Protein AF-A0A5P2QT34-F1 (afdb_monomer_lite)

Sequence (61 aa):
MPTHYLADSVYAALTESLAGAFMRAATGVTDLHSELAEALAVAGVLPEVCREGMDVVTLAA

Foldseek 3Di:
DPPPDQDPVLVVQLVVQLVVLVVCVVVVNDDSVVSNQVSCVVSVNRDPVNVVVVVVPVVPD

pLDDT: mean 77.88, std 16.57, range [39.47, 94.94]

Organism: NCBI:txid147645

Radius of gyration: 12.95 Å; chains: 1; bounding box: 27×21×34 Å

Structure (mmCIF, N/CA/C/O backbone):
data_AF-A0A5P2QT34-F1
#
_entry.id   AF-A0A5P2QT34-F1
#
loop_
_atom_site.group_PDB
_atom_site.id
_atom_site.type_symbol
_atom_site.label_atom_id
_atom_site.label_alt_id
_atom_site.label_comp_id
_atom_site.label_asym_id
_atom_site.label_entity_id
_atom_site.label_seq_id
_atom_site.pdbx_PDB_ins_code
_atom_site.Cartn_x
_atom_site.Cartn_y
_atom_site.Cartn_z
_atom_site.occupancy
_atom_site.B_iso_or_equiv
_atom_site.auth_seq_id
_atom_site.auth_comp_id
_atom_site.auth_asym_id
_atom_site.auth_atom_id
_atom_site.pdbx_PDB_model_num
ATOM 1 N N . MET A 1 1 ? 13.081 15.484 -15.060 1.00 42.38 1 MET A N 1
ATOM 2 C CA . MET A 1 1 ? 12.530 14.787 -13.880 1.00 42.38 1 MET A CA 1
ATOM 3 C C . MET A 1 1 ? 12.512 13.309 -14.215 1.00 42.38 1 MET A C 1
ATOM 5 O O . MET A 1 1 ? 11.813 12.971 -15.163 1.00 42.38 1 MET A O 1
ATOM 9 N N . PRO A 1 2 ? 13.327 12.453 -13.578 1.00 48.50 2 PRO A N 1
ATOM 10 C CA . PRO A 1 2 ? 13.265 11.028 -13.860 1.00 48.50 2 PRO A CA 1
ATOM 11 C C . PRO A 1 2 ? 11.926 10.520 -13.324 1.00 48.50 2 PRO A C 1
ATOM 13 O O . PRO A 1 2 ? 11.694 10.487 -12.121 1.00 48.50 2 PRO A O 1
ATOM 16 N N . THR A 1 3 ? 11.006 10.202 -14.226 1.00 58.16 3 THR A N 1
ATOM 17 C CA . THR A 1 3 ? 9.787 9.472 -13.893 1.00 58.16 3 THR A CA 1
ATOM 18 C C . THR A 1 3 ? 10.214 8.047 -13.579 1.00 58.16 3 THR A C 1
ATOM 20 O O . THR A 1 3 ? 10.437 7.247 -14.487 1.00 58.16 3 THR A O 1
ATOM 23 N N . HIS A 1 4 ? 10.430 7.761 -12.297 1.00 67.19 4 HIS A N 1
ATOM 24 C CA . HIS A 1 4 ? 10.643 6.402 -11.826 1.00 67.19 4 HIS A CA 1
ATOM 25 C C . HIS A 1 4 ? 9.319 5.657 -12.006 1.00 67.19 4 HIS A C 1
ATOM 27 O O . HIS A 1 4 ? 8.385 5.825 -11.226 1.00 67.19 4 HIS A O 1
ATOM 33 N N . TYR A 1 5 ? 9.204 4.916 -13.104 1.00 76.19 5 TYR A N 1
ATOM 34 C CA . TYR A 1 5 ? 8.052 4.060 -13.343 1.00 76.19 5 TYR A CA 1
ATOM 35 C C . TYR A 1 5 ? 8.195 2.798 -12.497 1.00 76.19 5 TYR A C 1
ATOM 37 O O . TYR A 1 5 ? 9.279 2.219 -12.403 1.00 76.19 5 TYR A O 1
ATOM 45 N N . LEU A 1 6 ? 7.094 2.384 -11.878 1.00 82.19 6 LEU A N 1
ATOM 46 C CA . LEU A 1 6 ? 7.007 1.081 -11.239 1.00 82.19 6 LEU A CA 1
ATOM 47 C C . LEU A 1 6 ? 6.944 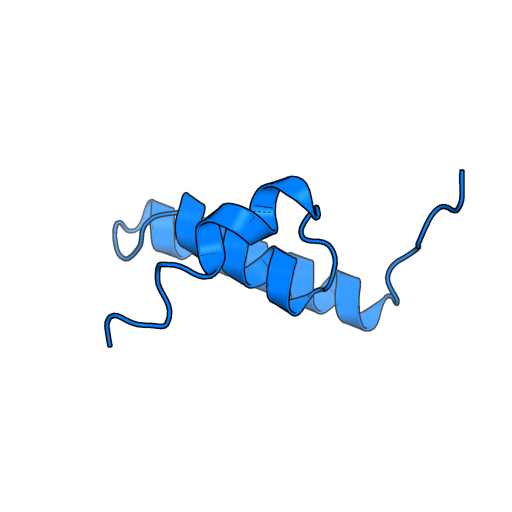-0.006 -12.308 1.00 82.19 6 LEU A C 1
ATOM 49 O O . LEU A 1 6 ? 6.312 0.173 -13.346 1.00 82.19 6 LEU A O 1
ATOM 53 N N . ALA A 1 7 ? 7.569 -1.148 -12.033 1.00 88.6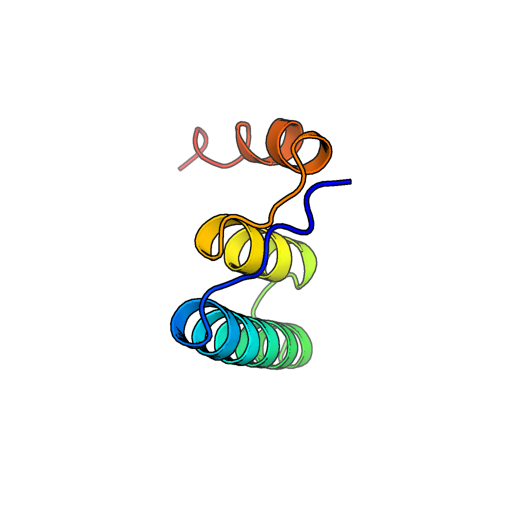9 7 ALA A N 1
ATOM 54 C CA . ALA A 1 7 ? 7.295 -2.351 -12.804 1.00 88.69 7 ALA A CA 1
ATOM 55 C C . ALA A 1 7 ? 5.826 -2.760 -12.604 1.00 88.69 7 ALA A C 1
ATOM 57 O O . ALA A 1 7 ? 5.312 -2.659 -11.488 1.00 88.69 7 ALA A O 1
ATOM 58 N N . ASP A 1 8 ? 5.172 -3.270 -13.649 1.00 89.31 8 ASP A N 1
ATOM 59 C CA . ASP A 1 8 ? 3.749 -3.650 -13.611 1.00 89.31 8 ASP A CA 1
ATOM 60 C C . ASP A 1 8 ? 3.411 -4.604 -12.459 1.00 89.31 8 ASP A C 1
ATOM 62 O O . ASP A 1 8 ? 2.366 -4.472 -11.827 1.00 89.31 8 ASP A O 1
ATOM 66 N N . SER A 1 9 ? 4.313 -5.533 -12.135 1.00 89.88 9 SER A N 1
ATOM 67 C CA . SER A 1 9 ? 4.145 -6.453 -11.005 1.00 89.88 9 SER A CA 1
ATOM 68 C C . SER A 1 9 ? 4.114 -5.732 -9.656 1.00 89.88 9 SER A C 1
ATOM 70 O O . SER A 1 9 ? 3.296 -6.063 -8.800 1.00 89.88 9 SER A O 1
ATOM 72 N N . VAL A 1 10 ? 4.968 -4.722 -9.473 1.00 89.94 10 VAL A N 1
ATOM 73 C CA . VAL A 1 10 ? 5.006 -3.895 -8.258 1.00 89.94 10 VAL A CA 1
ATOM 74 C C . VAL A 1 10 ? 3.772 -3.001 -8.194 1.00 89.94 10 VAL A C 1
ATOM 76 O O . VAL A 1 10 ? 3.173 -2.857 -7.133 1.00 89.94 10 VAL A O 1
ATOM 79 N N . TYR A 1 11 ? 3.343 -2.448 -9.329 1.00 89.50 11 TYR A N 1
ATOM 80 C CA . TYR A 1 11 ? 2.130 -1.637 -9.410 1.00 89.50 11 TYR A CA 1
ATOM 81 C C . TYR A 1 11 ? 0.861 -2.442 -9.083 1.00 89.50 11 TYR A C 1
ATOM 83 O O . TYR A 1 11 ? 0.007 -1.974 -8.325 1.00 89.50 11 TYR A O 1
ATOM 91 N N . ALA A 1 12 ? 0.750 -3.668 -9.601 1.00 93.25 12 ALA A N 1
ATOM 92 C CA . ALA A 1 12 ? -0.357 -4.570 -9.294 1.00 93.25 12 ALA A CA 1
ATOM 93 C C . ALA A 1 12 ? -0.394 -4.931 -7.800 1.00 93.25 12 ALA A C 1
ATOM 95 O O . ALA A 1 12 ? -1.433 -4.771 -7.159 1.00 93.25 12 ALA A O 1
ATOM 96 N N . ALA A 1 13 ? 0.752 -5.322 -7.229 1.00 91.81 13 ALA A N 1
ATOM 97 C CA . ALA A 1 13 ? 0.865 -5.653 -5.808 1.00 91.81 13 ALA A CA 1
ATOM 98 C C . ALA A 1 13 ? 0.559 -4.451 -4.894 1.00 91.81 13 ALA A C 1
ATOM 100 O O . ALA A 1 13 ? -0.113 -4.597 -3.869 1.00 91.81 13 ALA A O 1
ATOM 101 N N . LEU A 1 14 ? 1.003 -3.249 -5.282 1.00 92.75 14 LEU A N 1
ATOM 102 C CA . LEU A 1 14 ? 0.685 -2.012 -4.571 1.00 92.75 14 LEU A CA 1
ATOM 103 C C . LEU A 1 14 ? -0.822 -1.738 -4.601 1.00 92.75 14 LEU A C 1
ATOM 105 O O . LEU A 1 14 ? -1.409 -1.440 -3.567 1.00 92.75 14 LEU A O 1
ATOM 109 N N . THR A 1 15 ? -1.462 -1.872 -5.763 1.00 94.38 15 THR A N 1
ATOM 110 C CA . THR A 1 15 ? -2.907 -1.630 -5.910 1.00 94.38 15 THR A CA 1
ATOM 111 C C . THR A 1 15 ? -3.727 -2.576 -5.031 1.00 94.38 15 THR A C 1
ATOM 113 O O . THR A 1 15 ? -4.662 -2.139 -4.358 1.00 94.38 15 THR A O 1
ATOM 116 N N . GLU A 1 16 ? -3.349 -3.854 -4.984 1.00 94.94 16 GLU A N 1
ATOM 117 C CA . GLU A 1 16 ? -3.983 -4.847 -4.113 1.00 94.94 16 GLU A CA 1
ATOM 118 C C . GLU A 1 16 ? -3.779 -4.517 -2.627 1.00 94.94 16 GLU A C 1
ATOM 120 O O . GLU A 1 16 ? -4.737 -4.519 -1.850 1.00 94.94 16 GLU A O 1
ATOM 125 N N . SER A 1 17 ? -2.555 -4.145 -2.242 1.00 92.06 17 SER A N 1
ATOM 126 C CA . SER A 1 17 ? -2.231 -3.752 -0.864 1.00 92.06 17 SER A CA 1
ATOM 127 C C . SER A 1 17 ? -3.024 -2.523 -0.415 1.00 92.06 17 SER A C 1
ATOM 129 O O . SER A 1 17 ? -3.597 -2.526 0.675 1.00 92.06 17 SER A O 1
ATOM 131 N N . LEU A 1 18 ? -3.129 -1.503 -1.272 1.00 92.56 18 LEU A N 1
ATOM 132 C CA . LEU A 1 18 ? -3.915 -0.298 -1.003 1.00 92.56 18 LEU A CA 1
ATOM 133 C C . LEU A 1 18 ? -5.403 -0.628 -0.845 1.00 92.56 18 LEU A C 1
ATOM 135 O O . LEU A 1 18 ? -6.034 -0.176 0.110 1.00 92.56 18 LEU A O 1
ATOM 139 N N . ALA A 1 19 ? -5.968 -1.447 -1.735 1.00 93.50 19 ALA A N 1
ATOM 140 C CA . ALA A 1 19 ? -7.360 -1.878 -1.621 1.00 93.50 19 ALA A CA 1
ATOM 141 C C . ALA A 1 19 ? -7.616 -2.625 -0.298 1.00 93.50 19 ALA A C 1
ATOM 143 O O . ALA A 1 19 ? -8.611 -2.360 0.383 1.00 93.50 19 ALA A O 1
ATOM 144 N N . GLY A 1 20 ? -6.692 -3.505 0.101 1.00 90.94 20 GLY A N 1
ATOM 145 C CA . GLY A 1 20 ? -6.733 -4.197 1.389 1.00 90.94 20 GLY A CA 1
ATOM 146 C C . GLY A 1 20 ? -6.696 -3.240 2.583 1.00 90.94 20 GLY A C 1
ATOM 147 O O . GLY A 1 20 ? -7.524 -3.369 3.486 1.00 90.94 20 GLY A O 1
ATOM 148 N N . ALA A 1 21 ? -5.796 -2.254 2.562 1.00 90.50 21 ALA A N 1
ATOM 149 C CA . ALA A 1 21 ? -5.675 -1.229 3.599 1.00 90.50 21 ALA A CA 1
ATOM 150 C C . ALA A 1 21 ? -6.979 -0.436 3.787 1.00 90.50 21 ALA A C 1
ATOM 152 O O . ALA A 1 21 ? -7.474 -0.307 4.909 1.00 90.50 21 ALA A O 1
ATOM 153 N N . PHE A 1 22 ? -7.591 0.032 2.692 1.00 90.62 22 PHE A N 1
ATOM 154 C CA . PHE A 1 22 ? -8.868 0.750 2.753 1.00 90.62 22 PHE A CA 1
ATOM 155 C C . PHE A 1 22 ? -9.998 -0.112 3.320 1.00 90.62 22 PHE A C 1
ATOM 157 O O . PHE A 1 22 ? -10.786 0.375 4.131 1.00 90.62 22 PHE A O 1
ATOM 164 N N . MET A 1 23 ? -10.076 -1.389 2.934 1.00 92.44 23 MET A N 1
ATOM 165 C CA . MET A 1 23 ? -11.082 -2.301 3.485 1.00 92.44 23 MET A CA 1
ATOM 166 C C . MET A 1 23 ? -10.877 -2.537 4.985 1.00 92.44 23 MET A C 1
ATOM 168 O O . MET A 1 23 ? -11.840 -2.433 5.746 1.00 92.44 23 MET A O 1
ATOM 172 N N . ARG A 1 24 ? -9.639 -2.795 5.431 1.00 87.75 24 ARG A N 1
ATOM 173 C CA . ARG A 1 24 ? -9.325 -3.009 6.856 1.00 87.75 24 ARG A CA 1
ATOM 174 C C . ARG A 1 24 ? -9.655 -1.781 7.702 1.00 87.75 24 ARG A C 1
ATOM 176 O O . ARG A 1 24 ? -10.327 -1.915 8.731 1.00 87.75 24 ARG A O 1
ATOM 183 N N . ALA A 1 25 ? -9.277 -0.597 7.226 1.00 88.94 25 ALA A N 1
ATOM 184 C CA . ALA A 1 25 ? -9.599 0.665 7.880 1.00 88.94 25 ALA A CA 1
ATOM 185 C C . ALA A 1 25 ? -11.111 0.923 7.944 1.00 88.94 25 ALA A C 1
ATOM 187 O O . ALA A 1 25 ? -11.628 1.314 8.989 1.00 88.94 25 ALA A O 1
ATOM 188 N N . ALA A 1 26 ? -11.847 0.643 6.863 1.00 87.94 26 ALA A N 1
ATOM 189 C CA . ALA A 1 26 ? -13.305 0.781 6.842 1.00 87.94 26 ALA A CA 1
ATOM 190 C C . ALA A 1 26 ? -14.001 -0.152 7.849 1.00 87.94 26 ALA A C 1
ATOM 192 O O . ALA A 1 26 ? -15.055 0.188 8.383 1.00 87.94 26 ALA A O 1
ATOM 193 N N . THR A 1 27 ? -13.401 -1.309 8.140 1.00 89.62 27 THR A N 1
ATOM 194 C CA . THR A 1 27 ? -13.883 -2.246 9.166 1.00 89.62 27 THR A CA 1
ATOM 195 C C . THR A 1 27 ? -13.393 -1.933 10.585 1.00 89.62 27 THR A C 1
ATOM 197 O O . THR A 1 27 ? -13.717 -2.671 11.512 1.00 89.62 27 THR A O 1
ATOM 200 N N . GLY A 1 28 ? -12.633 -0.847 10.776 1.00 83.12 28 GLY A N 1
ATOM 201 C CA . GLY A 1 28 ? -12.125 -0.412 12.081 1.00 83.12 28 GLY A CA 1
ATOM 202 C C . GLY A 1 28 ? -11.051 -1.324 12.680 1.00 83.12 28 GLY A C 1
ATOM 203 O O . GLY A 1 28 ? -10.813 -1.267 13.884 1.00 83.12 28 GLY A O 1
ATOM 204 N N . VAL A 1 29 ? -10.429 -2.183 11.866 1.00 79.62 29 VAL A N 1
ATOM 205 C CA . VAL A 1 29 ? -9.430 -3.160 12.330 1.00 79.62 29 VAL A CA 1
ATOM 206 C C . VAL A 1 29 ? -8.064 -2.501 12.519 1.00 79.62 29 VAL A C 1
ATOM 208 O O . VAL A 1 29 ? -7.348 -2.843 13.457 1.00 79.62 29 VAL A O 1
ATOM 211 N N . THR A 1 30 ? -7.709 -1.550 11.654 1.00 82.88 30 THR A N 1
ATOM 212 C CA . THR A 1 30 ? -6.410 -0.868 11.667 1.00 82.88 30 THR A CA 1
ATOM 213 C C . THR A 1 30 ? -6.539 0.613 11.317 1.00 82.88 30 THR A C 1
ATOM 215 O O . THR A 1 30 ? -7.547 1.061 10.765 1.00 82.88 30 THR A O 1
ATOM 218 N N . ASP A 1 31 ? -5.512 1.388 11.670 1.00 88.75 31 ASP A N 1
ATOM 219 C CA . ASP A 1 31 ? -5.369 2.776 11.239 1.00 88.75 31 ASP A CA 1
ATOM 220 C C . ASP A 1 31 ? -4.945 2.839 9.763 1.00 88.75 31 ASP A C 1
ATOM 222 O O . ASP A 1 31 ? -3.927 2.271 9.363 1.00 88.75 31 ASP A O 1
ATOM 226 N N . LEU A 1 32 ? -5.717 3.573 8.957 1.00 87.69 32 LEU A N 1
ATOM 227 C CA . LEU A 1 32 ? -5.487 3.708 7.519 1.00 87.69 32 LEU A CA 1
ATOM 228 C C . LEU A 1 32 ? -4.126 4.330 7.208 1.00 87.69 32 LEU A C 1
ATOM 230 O O . LEU A 1 32 ? -3.481 3.944 6.236 1.00 87.69 32 LEU A O 1
ATOM 234 N N . HIS A 1 33 ? -3.702 5.314 8.000 1.00 86.38 33 HIS A N 1
ATOM 235 C CA . HIS A 1 33 ? -2.465 6.035 7.725 1.00 86.38 33 HIS A CA 1
ATOM 236 C C . HIS A 1 33 ? -1.252 5.099 7.812 1.00 86.38 33 HIS A C 1
ATOM 238 O O . HIS A 1 33 ? -0.409 5.093 6.913 1.00 86.38 33 HIS A O 1
ATOM 244 N N . SER A 1 34 ? -1.207 4.267 8.851 1.00 84.38 34 SER A N 1
ATOM 245 C CA . SER A 1 34 ? -0.146 3.275 9.058 1.00 84.38 34 SER A CA 1
ATOM 246 C C . SER A 1 34 ? -0.081 2.240 7.924 1.00 84.38 34 SER A C 1
ATOM 248 O O . SER A 1 34 ? 0.990 1.971 7.386 1.00 84.38 34 SER A O 1
ATOM 250 N N . GLU A 1 35 ? -1.234 1.733 7.491 1.00 87.75 35 GLU A N 1
ATOM 251 C CA . GLU A 1 35 ? -1.347 0.737 6.414 1.00 87.75 35 GLU A CA 1
ATOM 252 C C . GLU A 1 35 ? -0.929 1.288 5.041 1.00 87.75 35 GLU A C 1
ATOM 254 O O . GLU A 1 35 ? -0.275 0.609 4.246 1.00 87.75 35 GLU A O 1
ATOM 259 N N . LEU A 1 36 ? -1.281 2.546 4.751 1.00 88.38 36 LEU A N 1
ATOM 260 C CA . LEU A 1 36 ? -0.850 3.218 3.524 1.00 88.38 36 LEU A CA 1
ATOM 261 C C . LEU A 1 36 ? 0.662 3.457 3.524 1.00 88.38 36 LEU A C 1
ATOM 263 O O . LEU A 1 36 ? 1.310 3.250 2.497 1.00 88.38 36 LEU A O 1
ATOM 267 N N . ALA A 1 37 ? 1.229 3.877 4.658 1.00 86.69 37 ALA A N 1
ATOM 268 C CA . ALA A 1 37 ? 2.669 4.076 4.784 1.00 86.69 37 ALA A CA 1
ATOM 269 C C . ALA A 1 37 ? 3.438 2.769 4.537 1.00 86.69 37 ALA A C 1
ATOM 271 O O . ALA A 1 37 ? 4.396 2.761 3.762 1.00 86.69 37 ALA A O 1
ATOM 272 N N . GLU A 1 38 ? 2.974 1.658 5.113 1.00 85.81 38 GLU A N 1
ATOM 273 C CA . GLU A 1 38 ? 3.559 0.333 4.895 1.00 85.81 38 GLU A CA 1
ATOM 274 C C . GLU A 1 38 ? 3.480 -0.093 3.421 1.00 85.81 38 GLU A C 1
ATOM 276 O O . GLU A 1 38 ? 4.503 -0.431 2.821 1.00 85.81 38 GLU A O 1
ATOM 281 N N . ALA A 1 39 ? 2.301 -0.002 2.794 1.00 89.75 39 ALA A N 1
ATOM 282 C CA . ALA A 1 39 ? 2.120 -0.386 1.391 1.00 89.75 39 ALA A CA 1
ATOM 283 C C . ALA A 1 39 ? 3.032 0.414 0.439 1.00 89.75 39 ALA A C 1
ATOM 285 O O . ALA A 1 39 ? 3.636 -0.145 -0.482 1.00 89.75 39 ALA A O 1
ATOM 286 N N . LEU A 1 40 ? 3.177 1.721 0.678 1.00 88.69 40 LEU A N 1
ATOM 287 C CA . LEU A 1 40 ? 4.049 2.596 -0.111 1.00 88.69 40 LEU A CA 1
ATOM 288 C C . LEU A 1 40 ? 5.539 2.320 0.144 1.00 88.69 40 LEU A C 1
ATOM 290 O O . LEU A 1 40 ? 6.345 2.419 -0.787 1.00 88.69 40 LEU A O 1
ATOM 294 N N . ALA A 1 41 ? 5.915 1.963 1.375 1.00 87.00 41 ALA A N 1
ATOM 295 C CA . ALA A 1 41 ? 7.282 1.580 1.719 1.00 87.00 41 ALA A CA 1
ATOM 296 C C . ALA A 1 41 ? 7.682 0.261 1.045 1.00 87.00 41 ALA A C 1
ATOM 298 O O . ALA A 1 41 ? 8.737 0.199 0.413 1.00 87.00 41 ALA A O 1
ATOM 299 N N . VAL A 1 42 ? 6.813 -0.754 1.098 1.00 87.12 42 VAL A N 1
ATOM 300 C CA . VAL A 1 42 ? 7.027 -2.058 0.442 1.00 87.12 42 VAL A CA 1
ATOM 301 C C . VAL A 1 42 ? 7.166 -1.904 -1.074 1.00 87.12 42 VAL A C 1
ATOM 303 O O . VAL A 1 42 ? 8.027 -2.537 -1.683 1.00 87.12 42 VAL A O 1
ATOM 306 N N 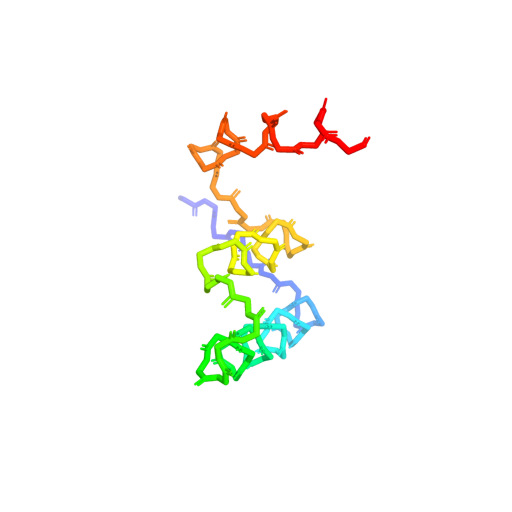. ALA A 1 43 ? 6.375 -1.022 -1.690 1.00 86.56 43 ALA A N 1
ATOM 307 C CA . ALA A 1 43 ? 6.478 -0.727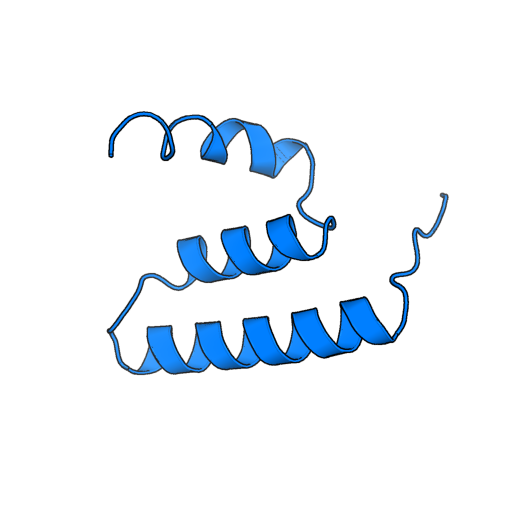 -3.119 1.00 86.56 43 ALA A CA 1
ATOM 308 C C . ALA A 1 43 ? 7.671 0.179 -3.491 1.00 86.56 43 ALA A C 1
ATOM 310 O O . ALA A 1 43 ? 7.874 0.463 -4.672 1.00 86.56 43 ALA A O 1
ATOM 311 N N . GLY A 1 44 ? 8.456 0.647 -2.513 1.00 84.62 44 GLY A N 1
ATOM 312 C CA . GLY A 1 44 ? 9.624 1.501 -2.744 1.00 84.62 44 GLY A CA 1
ATOM 313 C C . GLY A 1 44 ? 9.282 2.902 -3.259 1.00 84.62 44 GLY A C 1
ATOM 314 O O . GLY A 1 44 ? 10.129 3.553 -3.867 1.00 84.62 44 GLY A O 1
ATOM 315 N N . VAL A 1 45 ? 8.047 3.365 -3.040 1.00 86.12 45 VAL A N 1
ATOM 316 C CA . VAL A 1 45 ? 7.554 4.679 -3.500 1.00 86.12 45 VAL A CA 1
ATOM 317 C C . VAL A 1 45 ? 7.358 5.680 -2.371 1.00 86.12 45 VAL A C 1
ATOM 319 O O . VAL A 1 45 ? 6.977 6.821 -2.631 1.00 86.12 45 VAL A O 1
ATOM 322 N N . LEU A 1 46 ? 7.599 5.270 -1.123 1.00 79.69 46 LEU A N 1
ATOM 323 C CA . LEU A 1 46 ? 7.478 6.156 0.024 1.00 79.69 46 LEU A CA 1
ATOM 324 C C . LEU A 1 46 ? 8.455 7.338 -0.121 1.00 79.69 46 LEU A C 1
ATOM 326 O O . LEU A 1 46 ? 9.671 7.111 -0.182 1.00 79.69 46 LEU A O 1
ATOM 330 N N . PRO A 1 47 ? 7.953 8.588 -0.155 1.00 71.69 47 PRO A N 1
ATOM 331 C CA . PRO A 1 47 ? 8.804 9.764 -0.240 1.00 71.69 47 PRO A CA 1
ATOM 332 C C . PRO A 1 47 ? 9.794 9.822 0.925 1.00 71.69 47 PRO A C 1
ATOM 334 O O . PRO A 1 47 ? 9.445 9.500 2.058 1.00 71.69 47 PRO A O 1
ATOM 337 N N . GLU A 1 48 ? 11.008 10.304 0.659 1.00 71.56 48 GLU A N 1
ATOM 338 C CA . GLU A 1 48 ? 12.072 10.463 1.666 1.00 71.56 48 GLU A CA 1
ATOM 339 C C . GLU A 1 48 ? 11.593 11.232 2.910 1.00 71.56 48 GLU A C 1
ATOM 341 O O . GLU A 1 48 ? 11.851 10.823 4.037 1.00 71.56 48 GLU A O 1
ATOM 346 N N . VAL A 1 49 ? 10.788 12.281 2.711 1.00 69.94 49 VAL A N 1
ATOM 347 C CA . VAL A 1 49 ? 10.198 13.101 3.787 1.00 69.94 49 VAL A CA 1
ATOM 348 C C . VAL A 1 49 ? 9.216 12.341 4.685 1.00 69.94 49 VAL A C 1
ATOM 350 O O . VAL A 1 49 ? 8.950 12.764 5.803 1.00 69.94 49 VAL A O 1
ATOM 353 N N . CYS A 1 50 ? 8.661 11.225 4.210 1.00 66.31 50 CYS A N 1
ATOM 354 C CA . CYS A 1 50 ? 7.780 10.360 4.992 1.00 66.31 50 CYS A CA 1
ATOM 355 C C . CYS A 1 50 ? 8.566 9.277 5.749 1.00 66.31 50 CYS A C 1
ATOM 357 O O . CYS A 1 50 ? 8.013 8.649 6.651 1.00 66.31 50 CYS A O 1
ATOM 359 N N . ARG A 1 51 ? 9.843 9.051 5.405 1.00 62.81 51 ARG A N 1
ATOM 360 C CA . ARG A 1 51 ? 10.673 7.998 6.006 1.00 62.81 51 ARG A CA 1
ATOM 361 C C . ARG A 1 51 ? 11.165 8.365 7.406 1.00 62.81 51 ARG A C 1
ATOM 363 O O . ARG A 1 51 ? 11.206 7.498 8.271 1.00 62.81 51 ARG A O 1
ATOM 370 N N . GLU A 1 52 ? 11.439 9.646 7.657 1.00 59.72 52 GLU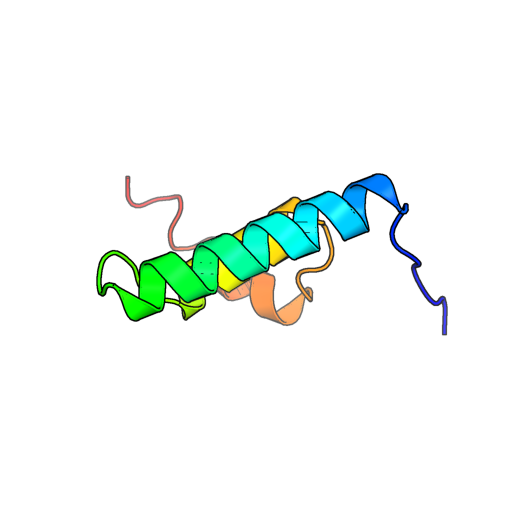 A N 1
ATOM 371 C CA . GLU A 1 52 ? 11.914 10.149 8.960 1.00 59.72 52 GLU A CA 1
ATOM 372 C C . GLU A 1 52 ? 10.919 9.906 10.117 1.00 59.72 52 GLU A C 1
ATOM 374 O O . GLU A 1 52 ? 11.320 9.878 11.277 1.00 59.72 52 GLU A O 1
ATOM 379 N N . GLY A 1 53 ? 9.633 9.671 9.824 1.00 53.50 53 GLY A N 1
ATOM 380 C CA . GLY A 1 53 ? 8.615 9.328 10.827 1.00 53.50 53 GLY A CA 1
ATOM 381 C C . GLY A 1 53 ? 8.445 7.827 11.102 1.00 53.50 53 GLY A C 1
ATOM 382 O O . GLY A 1 53 ? 7.826 7.464 12.101 1.00 53.50 53 GLY A O 1
ATOM 383 N N . MET A 1 54 ? 8.976 6.950 10.242 1.00 51.25 54 MET A N 1
ATOM 384 C CA . MET A 1 54 ? 8.816 5.492 10.359 1.00 51.25 54 MET A CA 1
ATOM 385 C C . MET A 1 54 ? 9.883 4.834 11.243 1.00 51.25 54 MET A C 1
ATOM 387 O O . MET A 1 54 ? 9.592 3.836 11.900 1.00 51.25 54 MET A O 1
ATOM 391 N N . ASP A 1 55 ? 11.090 5.404 11.315 1.00 51.72 55 ASP A N 1
ATOM 392 C CA . ASP A 1 55 ? 12.209 4.852 12.104 1.00 51.72 55 ASP A CA 1
ATOM 393 C C . ASP A 1 55 ? 11.923 4.788 13.618 1.00 51.72 55 ASP A C 1
ATOM 395 O O . ASP A 1 55 ? 12.587 4.069 14.361 1.00 51.72 55 ASP A O 1
ATOM 399 N N . VAL A 1 56 ? 10.898 5.500 14.094 1.00 49.97 56 VAL A N 1
ATOM 400 C CA . VAL A 1 56 ? 10.525 5.542 15.515 1.00 49.97 56 VAL A CA 1
ATOM 401 C C . VAL A 1 56 ? 9.583 4.394 15.910 1.00 49.97 56 VAL A C 1
ATOM 403 O O . VAL A 1 56 ? 9.538 4.018 17.079 1.00 49.97 56 VAL A O 1
ATOM 406 N N . VAL A 1 57 ? 8.851 3.792 14.963 1.00 50.12 57 VAL A N 1
ATOM 407 C CA . VAL A 1 57 ? 7.841 2.757 15.277 1.00 50.12 57 VAL A CA 1
ATOM 408 C C . VAL A 1 57 ? 8.460 1.354 15.362 1.00 50.12 57 VAL A C 1
ATOM 410 O O . VAL A 1 57 ? 7.971 0.509 16.107 1.00 50.12 57 VAL A O 1
ATOM 413 N N . THR A 1 58 ? 9.589 1.111 14.693 1.00 48.47 58 THR A N 1
ATOM 414 C CA . THR A 1 58 ? 10.229 -0.219 14.636 1.00 48.47 58 THR A CA 1
ATOM 415 C C . THR A 1 58 ? 11.151 -0.530 15.828 1.00 48.47 58 THR A C 1
ATOM 417 O O . THR A 1 58 ? 11.633 -1.652 15.941 1.00 48.47 58 THR A O 1
ATOM 420 N N . LEU A 1 59 ? 11.398 0.426 16.735 1.00 44.38 59 LEU A N 1
ATOM 421 C CA . LEU A 1 59 ? 12.239 0.226 17.932 1.00 44.38 59 LEU A CA 1
ATOM 422 C C . LEU A 1 59 ? 11.428 0.067 19.237 1.00 44.38 59 LEU A C 1
ATOM 424 O O . LEU A 1 59 ? 11.993 0.142 20.327 1.00 44.38 59 LEU A O 1
ATOM 428 N N . ALA A 1 60 ? 10.107 -0.119 19.144 1.00 43.03 60 ALA A N 1
ATOM 429 C CA . ALA A 1 60 ? 9.217 -0.254 20.302 1.00 43.03 60 ALA A CA 1
ATOM 430 C 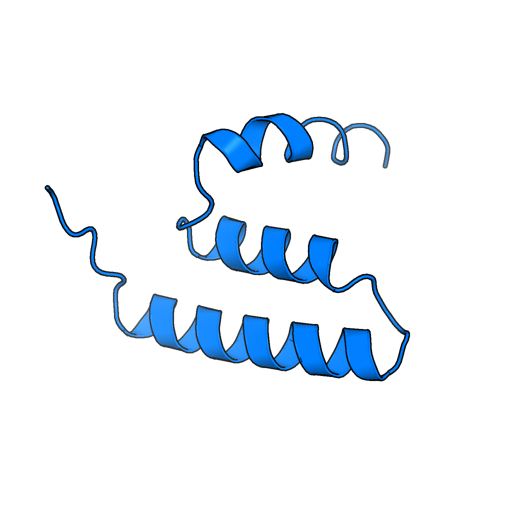C . ALA A 1 60 ? 8.408 -1.570 20.332 1.00 43.03 60 ALA A C 1
ATOM 432 O O . ALA A 1 60 ? 7.412 -1.642 21.053 1.00 43.03 60 ALA A O 1
ATOM 433 N N . ALA A 1 61 ? 8.829 -2.597 19.582 1.00 39.47 61 ALA A N 1
ATOM 434 C CA . ALA A 1 61 ? 8.251 -3.946 19.617 1.00 39.47 61 ALA A CA 1
ATOM 435 C C . ALA A 1 61 ? 9.276 -4.985 20.092 1.00 39.47 61 ALA A C 1
ATOM 437 O O . ALA A 1 61 ? 10.420 -4.954 19.584 1.00 39.47 61 ALA A O 1
#

Secondary structure (DSSP, 8-state):
----PPPHHHHHHHHHHHHHHHHHHHTTSS-HHHHHHHHHHHTT---HHHHTTTTTTTT--